Protein AF-A0A2T3Q8M0-F1 (afdb_monomer_lite)

Radius of gyration: 13.32 Å; chains: 1; bounding box: 30×30×36 Å

Structure (mmCIF, N/CA/C/O backbone):
data_AF-A0A2T3Q8M0-F1
#
_entry.id   AF-A0A2T3Q8M0-F1
#
loop_
_atom_site.group_PDB
_atom_site.id
_atom_site.type_symbol
_atom_site.label_atom_id
_atom_site.label_alt_id
_atom_site.label_comp_id
_atom_site.label_asym_id
_atom_site.label_entity_id
_atom_site.label_seq_id
_atom_site.pdbx_PDB_ins_code
_atom_site.Cartn_x
_atom_site.Cartn_y
_atom_site.Cartn_z
_atom_site.occupancy
_atom_site.B_iso_or_equiv
_atom_site.auth_seq_id
_atom_site.auth_comp_id
_atom_site.auth_asym_id
_atom_site.auth_atom_id
_atom_site.pdbx_PDB_model_num
ATOM 1 N N . MET A 1 1 ? -11.940 -5.842 7.318 1.00 59.06 1 MET A N 1
ATOM 2 C CA . MET A 1 1 ? -11.119 -4.616 7.209 1.00 59.06 1 MET A CA 1
ATOM 3 C C . MET A 1 1 ? -10.088 -4.663 8.329 1.00 59.06 1 MET A C 1
ATOM 5 O O . MET A 1 1 ? -10.496 -4.882 9.464 1.00 59.06 1 MET A O 1
ATOM 9 N N . THR A 1 2 ? -8.788 -4.621 8.018 1.00 80.31 2 THR A N 1
ATOM 10 C CA . THR A 1 2 ? -7.712 -4.830 9.012 1.00 80.31 2 THR A CA 1
ATOM 11 C C . THR A 1 2 ? -7.553 -3.652 9.967 1.00 80.31 2 THR A C 1
ATOM 13 O O . THR A 1 2 ? -7.987 -2.541 9.668 1.00 80.31 2 THR A O 1
ATOM 16 N N . VAL A 1 3 ? -6.879 -3.878 11.100 1.00 84.44 3 VAL A N 1
ATOM 17 C CA . VAL A 1 3 ? -6.485 -2.801 12.026 1.00 84.44 3 VAL A CA 1
ATOM 18 C C . VAL A 1 3 ? -5.646 -1.752 11.289 1.00 84.44 3 VAL A C 1
ATOM 20 O O . VAL A 1 3 ? -5.940 -0.565 11.385 1.00 84.44 3 VAL A O 1
ATOM 23 N N . LEU A 1 4 ? -4.685 -2.186 10.468 1.00 84.06 4 LEU A N 1
ATOM 24 C CA . LEU A 1 4 ? -3.871 -1.303 9.627 1.00 84.06 4 LEU A CA 1
ATOM 25 C C . LEU A 1 4 ? -4.713 -0.495 8.627 1.00 84.06 4 LEU A C 1
ATOM 27 O O . LEU A 1 4 ? -4.563 0.720 8.549 1.00 84.06 4 LEU A O 1
ATOM 31 N N . ALA A 1 5 ? -5.641 -1.138 7.912 1.00 79.81 5 ALA A N 1
ATOM 32 C CA . ALA A 1 5 ? -6.548 -0.474 6.974 1.00 79.81 5 ALA A CA 1
ATOM 33 C C . ALA A 1 5 ? -7.427 0.580 7.662 1.00 79.81 5 ALA A C 1
ATOM 35 O O . ALA A 1 5 ? -7.589 1.688 7.150 1.00 79.81 5 ALA A O 1
ATOM 36 N N . ASN A 1 6 ? -7.968 0.249 8.836 1.00 85.62 6 ASN A N 1
ATOM 37 C CA . ASN A 1 6 ? -8.787 1.165 9.624 1.00 85.62 6 ASN A CA 1
ATOM 38 C C . ASN A 1 6 ? -7.964 2.361 10.114 1.00 85.62 6 ASN A C 1
ATOM 40 O O . ASN A 1 6 ? -8.380 3.505 9.942 1.00 85.62 6 ASN A O 1
ATOM 44 N N . HIS A 1 7 ? -6.779 2.111 10.678 1.00 84.69 7 HIS A N 1
ATOM 45 C CA . HIS A 1 7 ? -5.887 3.172 11.143 1.00 84.69 7 HIS A CA 1
ATOM 46 C C . HIS A 1 7 ? -5.444 4.087 10.008 1.00 84.69 7 HIS A C 1
ATOM 48 O O . HIS A 1 7 ? -5.417 5.306 10.199 1.00 84.69 7 HIS A O 1
ATOM 54 N N . TYR A 1 8 ? -5.143 3.510 8.843 1.00 84.88 8 TYR A N 1
ATOM 55 C CA . TYR A 1 8 ? -4.772 4.265 7.659 1.00 84.88 8 TYR A CA 1
ATOM 56 C C . TYR A 1 8 ? -5.891 5.207 7.221 1.00 84.88 8 TYR A C 1
ATOM 58 O O . TYR A 1 8 ? -5.662 6.404 7.085 1.00 84.88 8 TYR A O 1
ATOM 66 N N . ASN A 1 9 ? -7.118 4.697 7.082 1.00 83.75 9 ASN A N 1
ATOM 67 C CA . ASN A 1 9 ? -8.261 5.501 6.649 1.00 83.75 9 ASN A CA 1
ATOM 68 C C . ASN A 1 9 ? -8.541 6.673 7.603 1.00 83.75 9 ASN A C 1
ATOM 70 O O . ASN A 1 9 ? -8.804 7.781 7.144 1.00 83.75 9 ASN A O 1
ATOM 74 N N . THR A 1 10 ? -8.430 6.455 8.917 1.00 85.00 10 THR A N 1
ATOM 75 C CA . THR A 1 10 ? -8.653 7.504 9.928 1.00 85.00 10 THR A CA 1
ATOM 76 C C . THR A 1 10 ? -7.568 8.584 9.916 1.00 85.00 10 THR A C 1
ATOM 78 O O . THR A 1 10 ? -7.843 9.739 10.232 1.00 85.00 10 THR A O 1
ATOM 81 N N . HIS A 1 11 ? -6.333 8.237 9.550 1.00 84.31 11 HIS A N 1
ATOM 82 C CA . HIS A 1 11 ? -5.175 9.128 9.679 1.00 84.31 11 HIS A CA 1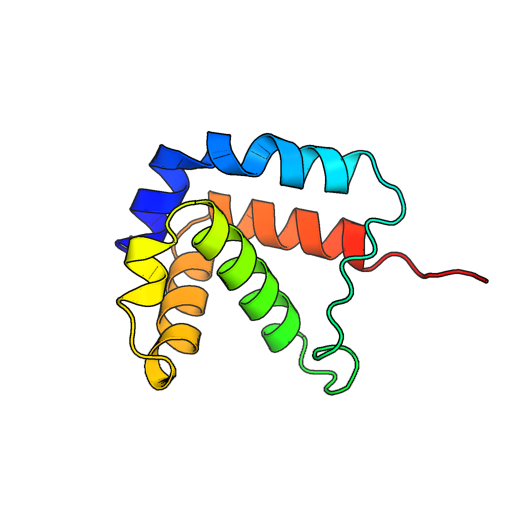
ATOM 83 C C . HIS A 1 11 ? -4.495 9.454 8.347 1.00 84.31 11 HIS A C 1
ATOM 85 O O . HIS A 1 11 ? -3.365 9.944 8.329 1.00 84.31 11 HIS A O 1
ATOM 91 N N . ARG A 1 12 ? -5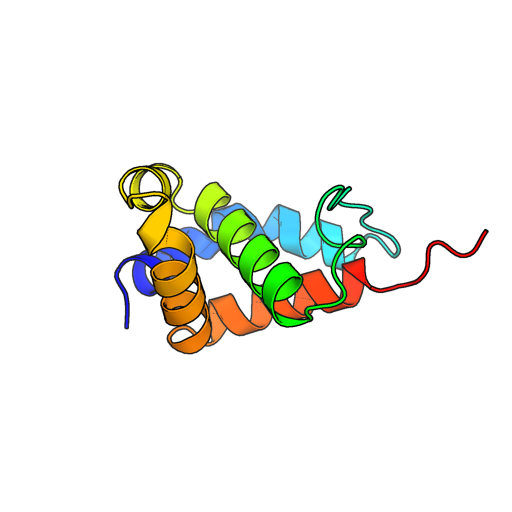.193 9.224 7.232 1.00 81.81 12 ARG A N 1
ATOM 92 C CA . ARG A 1 12 ? -4.693 9.462 5.875 1.00 81.81 12 ARG A CA 1
ATOM 93 C C . ARG A 1 12 ? -4.177 10.887 5.667 1.00 81.81 12 ARG A C 1
ATOM 95 O O . ARG A 1 12 ? -3.206 11.076 4.943 1.00 81.81 12 ARG A O 1
ATOM 102 N N . TYR A 1 13 ? -4.763 11.872 6.347 1.00 82.44 13 TYR A N 1
ATOM 103 C CA . TYR A 1 13 ? -4.324 13.271 6.299 1.00 82.44 13 TYR A CA 1
ATOM 104 C C . TYR A 1 13 ? -2.821 13.449 6.599 1.00 82.44 13 TYR A C 1
ATOM 106 O O . TYR A 1 13 ? -2.191 14.377 6.103 1.00 82.44 13 TYR A O 1
ATOM 114 N N . LYS A 1 14 ? -2.206 12.532 7.363 1.00 79.75 14 LYS A N 1
ATOM 115 C CA . LYS A 1 14 ? -0.769 12.561 7.687 1.00 79.75 14 LYS A CA 1
ATOM 116 C C . LYS A 1 14 ? 0.148 12.292 6.491 1.00 79.75 14 LYS A C 1
ATOM 118 O O . LYS A 1 14 ? 1.328 12.617 6.563 1.00 79.75 14 LYS A O 1
ATOM 123 N N . VAL A 1 15 ? -0.365 11.688 5.420 1.00 78.44 15 VAL A N 1
ATOM 124 C CA . VAL A 1 15 ? 0.409 11.351 4.212 1.00 78.44 15 VAL A CA 1
ATOM 125 C C . VAL A 1 15 ? -0.031 12.133 2.980 1.00 78.44 15 VAL A C 1
ATOM 127 O O . VAL A 1 15 ? 0.526 11.927 1.905 1.00 78.44 15 VAL A O 1
ATOM 130 N N . GLU A 1 16 ? -0.974 13.068 3.119 1.00 78.31 16 GLU A N 1
ATOM 131 C CA . GLU A 1 16 ? -1.430 13.910 2.006 1.00 78.31 16 GLU A CA 1
ATOM 132 C C . GLU A 1 16 ? -0.287 14.721 1.405 1.00 78.31 16 GLU A C 1
ATOM 134 O O . GLU A 1 16 ? -0.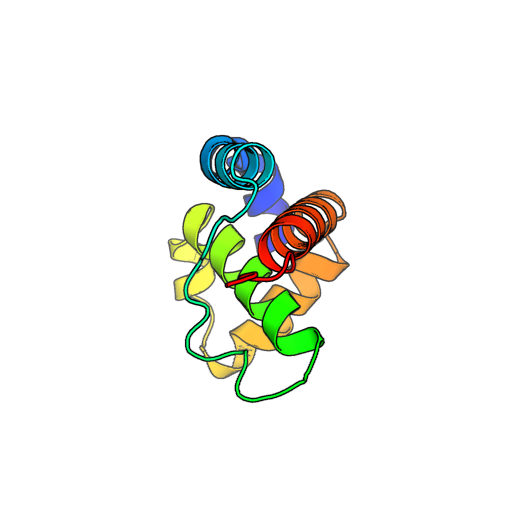126 14.719 0.191 1.00 78.31 16 GLU A O 1
ATOM 139 N N . SER A 1 17 ? 0.585 15.301 2.234 1.00 74.25 17 SER A N 1
ATOM 140 C CA . SER A 1 17 ? 1.763 16.033 1.756 1.00 74.25 17 SER A CA 1
ATOM 141 C C . SER A 1 17 ? 2.723 15.151 0.956 1.00 74.25 17 SER A C 1
ATOM 143 O O . SER A 1 17 ? 3.276 15.603 -0.039 1.00 74.25 17 SER A O 1
ATOM 145 N N . VAL A 1 18 ? 2.896 13.883 1.338 1.00 74.50 18 VAL A N 1
ATOM 146 C CA . VAL A 1 18 ? 3.748 12.923 0.616 1.00 74.50 18 VAL A CA 1
ATOM 147 C C . VAL A 1 18 ? 3.118 12.537 -0.720 1.00 74.50 18 VAL A C 1
ATOM 149 O O . VAL A 1 18 ? 3.800 12.513 -1.743 1.00 74.50 18 VAL A O 1
ATOM 152 N N . ILE A 1 19 ? 1.809 12.284 -0.728 1.00 75.88 19 ILE A N 1
ATOM 153 C CA . ILE A 1 19 ? 1.053 11.965 -1.943 1.00 75.88 19 ILE A CA 1
ATOM 154 C C . ILE A 1 19 ? 1.043 13.167 -2.897 1.00 75.88 19 ILE A C 1
ATOM 156 O O . ILE A 1 19 ? 1.253 13.009 -4.097 1.00 75.88 19 ILE A O 1
ATOM 160 N N . ASP A 1 20 ? 0.835 14.375 -2.384 1.00 76.00 20 ASP A N 1
ATOM 161 C CA . ASP A 1 20 ? 0.793 15.591 -3.190 1.00 76.00 20 ASP A CA 1
ATOM 162 C C . ASP A 1 20 ? 2.178 15.974 -3.709 1.00 76.00 20 ASP A C 1
ATOM 164 O O . ASP A 1 20 ? 2.303 16.351 -4.874 1.00 76.00 20 ASP A O 1
ATOM 168 N N . LEU A 1 21 ? 3.237 15.778 -2.918 1.00 69.12 21 LEU A N 1
ATOM 169 C CA . LEU A 1 21 ? 4.610 15.882 -3.412 1.00 69.12 21 LEU A CA 1
ATOM 170 C C . LEU A 1 21 ? 4.876 14.884 -4.541 1.00 69.12 21 LEU A C 1
ATOM 172 O O . LEU A 1 21 ? 5.461 15.274 -5.549 1.00 69.12 21 LEU A O 1
ATOM 176 N N . ALA A 1 22 ? 4.416 13.635 -4.434 1.00 69.25 22 ALA A N 1
ATOM 177 C CA . ALA A 1 22 ? 4.559 12.651 -5.508 1.00 69.25 22 ALA A CA 1
ATOM 178 C C . ALA A 1 22 ? 3.772 13.039 -6.773 1.00 69.25 22 ALA A C 1
ATOM 180 O O . ALA A 1 22 ? 4.276 12.869 -7.876 1.00 69.25 22 ALA A O 1
ATOM 181 N N . LYS A 1 23 ? 2.573 13.622 -6.638 1.00 69.75 23 LYS A N 1
ATOM 182 C CA . LYS A 1 23 ? 1.799 14.142 -7.782 1.00 69.75 23 LYS A CA 1
ATOM 183 C C . LYS A 1 23 ? 2.469 15.342 -8.455 1.00 69.75 23 LYS A C 1
ATOM 185 O O . LYS A 1 23 ? 2.413 15.475 -9.677 1.00 69.75 23 LYS A O 1
ATOM 190 N N . LEU A 1 24 ? 3.035 16.251 -7.657 1.00 66.75 24 LEU A N 1
ATOM 191 C CA . LEU A 1 24 ? 3.656 17.490 -8.136 1.00 66.75 24 LEU A CA 1
ATOM 192 C C . LEU A 1 24 ? 5.045 17.247 -8.726 1.00 66.75 24 LEU A C 1
ATOM 194 O O . LEU A 1 24 ? 5.438 17.903 -9.694 1.00 66.75 24 LEU A O 1
ATOM 198 N N . SER A 1 25 ? 5.795 16.303 -8.166 1.00 56.59 25 SER A N 1
ATOM 199 C CA . SER A 1 25 ? 7.110 15.950 -8.676 1.00 56.59 25 SER A CA 1
ATOM 200 C C . SER A 1 25 ? 6.970 14.991 -9.858 1.00 56.59 25 SER A C 1
ATOM 202 O O . SER A 1 25 ? 6.553 13.847 -9.744 1.00 56.59 25 SER A O 1
ATOM 204 N N . LYS A 1 26 ? 7.376 15.455 -11.046 1.00 52.75 26 LYS A N 1
ATOM 205 C CA . LYS A 1 26 ? 7.480 14.595 -12.242 1.00 52.75 26 LYS A CA 1
ATOM 206 C C . LYS A 1 26 ? 8.530 13.480 -12.094 1.00 52.75 26 LYS A C 1
ATOM 208 O O . LYS A 1 26 ? 8.576 12.601 -12.949 1.00 52.75 26 LYS A O 1
ATOM 213 N N . ALA A 1 27 ? 9.346 13.556 -11.043 1.00 53.44 27 ALA A N 1
ATOM 214 C CA . ALA A 1 27 ? 10.345 12.589 -10.625 1.00 53.44 27 ALA A CA 1
ATOM 215 C C . ALA A 1 27 ? 10.485 12.677 -9.094 1.00 53.44 27 ALA A C 1
ATOM 217 O O . ALA A 1 27 ? 11.388 13.341 -8.582 1.00 53.44 27 ALA A O 1
ATOM 218 N N . PHE A 1 28 ? 9.562 12.072 -8.342 1.00 53.22 28 PHE A N 1
ATOM 219 C CA . PHE A 1 28 ? 9.870 11.763 -6.948 1.00 53.22 28 PHE A CA 1
ATOM 220 C C . PHE A 1 28 ? 10.847 10.593 -6.996 1.00 53.22 28 PHE A C 1
ATOM 222 O O . PHE A 1 28 ? 10.467 9.484 -7.338 1.00 53.22 28 PHE A O 1
ATOM 229 N N . ASN A 1 29 ? 12.128 10.838 -6.754 1.00 52.22 29 ASN A N 1
ATOM 230 C CA . ASN A 1 29 ? 13.118 9.770 -6.736 1.00 52.22 29 ASN A CA 1
ATOM 231 C C . ASN A 1 29 ? 13.245 9.293 -5.289 1.00 52.22 29 ASN A C 1
ATOM 233 O O . ASN A 1 29 ? 14.189 9.638 -4.578 1.00 52.22 29 ASN A O 1
ATOM 237 N N . VAL A 1 30 ? 12.233 8.564 -4.803 1.00 52.16 30 VAL A N 1
ATOM 238 C CA . VAL A 1 30 ? 12.441 7.758 -3.597 1.00 52.16 30 VAL A CA 1
ATOM 239 C C . VAL A 1 30 ? 13.400 6.680 -4.037 1.00 52.16 30 VAL A C 1
ATOM 241 O O . VAL A 1 30 ? 13.017 5.777 -4.773 1.00 52.16 30 VAL A O 1
ATOM 244 N N . SER A 1 31 ? 14.648 6.820 -3.610 1.00 46.59 31 SER A N 1
ATOM 245 C CA . SER A 1 31 ? 15.675 5.796 -3.669 1.00 46.59 31 SER A CA 1
ATOM 246 C C . SER A 1 31 ? 15.167 4.527 -2.977 1.00 46.59 31 SER A C 1
ATOM 248 O O . SER A 1 31 ? 15.511 4.242 -1.831 1.00 46.59 31 SER A O 1
ATOM 250 N N . LEU A 1 32 ? 14.332 3.747 -3.668 1.00 50.03 32 LEU A N 1
ATOM 251 C CA . LEU A 1 32 ? 13.993 2.368 -3.345 1.00 50.03 32 LEU A CA 1
ATOM 252 C C . LEU A 1 32 ? 15.217 1.522 -3.709 1.00 50.03 32 LEU A C 1
ATOM 254 O O . LEU A 1 32 ? 15.167 0.660 -4.579 1.00 50.03 32 LEU A O 1
ATOM 258 N N . VAL A 1 33 ? 16.335 1.790 -3.026 1.00 45.44 33 VAL A N 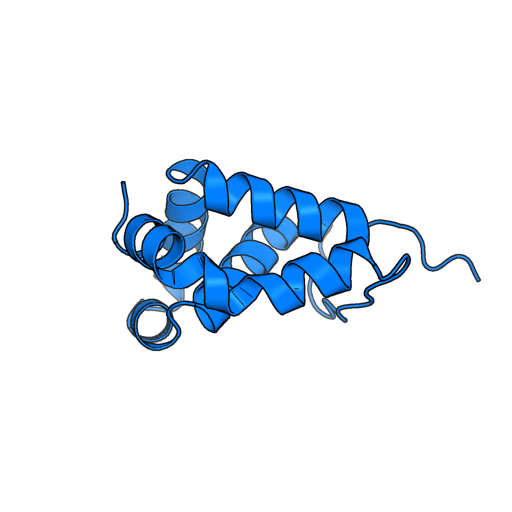1
ATOM 259 C CA . VAL A 1 33 ? 17.680 1.222 -3.252 1.00 45.44 33 VAL A CA 1
ATOM 260 C C . VAL A 1 33 ? 17.722 -0.303 -3.078 1.00 45.44 33 VAL A C 1
ATOM 262 O O . VAL A 1 33 ? 18.752 -0.927 -3.290 1.00 45.44 33 VAL A O 1
ATOM 265 N N . TYR A 1 34 ? 16.596 -0.939 -2.762 1.00 41.78 34 TYR A N 1
ATOM 266 C CA . TYR A 1 34 ? 16.488 -2.386 -2.629 1.00 41.78 34 TYR A CA 1
ATOM 267 C C . TYR A 1 34 ? 15.587 -3.080 -3.656 1.00 41.78 34 TYR A C 1
ATOM 269 O O . TYR A 1 34 ? 15.651 -4.304 -3.739 1.00 41.78 34 TYR A O 1
ATOM 277 N N . ILE A 1 35 ? 14.763 -2.360 -4.431 1.00 50.03 35 ILE A N 1
ATOM 278 C CA . ILE A 1 35 ? 13.683 -3.010 -5.203 1.00 50.03 35 ILE A CA 1
ATOM 279 C C . ILE A 1 35 ? 13.957 -3.089 -6.706 1.00 50.03 35 ILE A C 1
ATOM 281 O O . ILE A 1 35 ? 13.476 -4.005 -7.361 1.00 50.03 35 ILE A O 1
ATOM 285 N N . GLU A 1 36 ? 14.825 -2.237 -7.253 1.00 44.66 36 GLU A N 1
ATOM 286 C CA . GLU A 1 36 ? 15.289 -2.397 -8.644 1.00 44.66 36 GLU A CA 1
ATOM 287 C C . GLU A 1 36 ? 16.170 -3.643 -8.861 1.00 44.66 36 GLU A C 1
ATOM 289 O O . GLU A 1 36 ? 16.411 -4.035 -9.997 1.00 44.66 36 GLU A O 1
ATOM 294 N N . LEU A 1 37 ? 16.635 -4.301 -7.791 1.00 48.44 37 LEU A N 1
ATOM 295 C CA . LEU A 1 37 ? 17.489 -5.492 -7.888 1.00 48.44 37 LEU A CA 1
ATOM 296 C C . LEU A 1 37 ? 16.714 -6.815 -7.975 1.00 48.44 37 LEU A C 1
ATOM 298 O O . LEU A 1 37 ? 17.320 -7.846 -8.253 1.00 48.44 37 LEU A O 1
ATOM 302 N N . ASN A 1 38 ? 15.395 -6.811 -7.761 1.00 46.91 38 ASN A N 1
ATOM 303 C CA . ASN A 1 38 ? 14.548 -7.983 -7.962 1.00 46.91 38 ASN A CA 1
ATOM 304 C C . ASN A 1 38 ? 13.233 -7.534 -8.605 1.00 46.91 38 ASN A C 1
ATOM 306 O O . ASN A 1 38 ? 12.377 -6.986 -7.922 1.00 46.91 38 ASN A O 1
ATOM 310 N N . ASP A 1 39 ? 13.071 -7.821 -9.897 1.00 51.94 39 ASP A N 1
ATOM 311 C CA . ASP A 1 39 ? 11.932 -7.533 -10.796 1.00 51.94 39 ASP A CA 1
ATOM 312 C C . ASP A 1 39 ? 10.537 -8.034 -10.330 1.00 51.94 39 ASP A C 1
ATOM 314 O O . ASP A 1 39 ? 9.586 -8.152 -11.108 1.00 51.94 39 ASP A O 1
ATOM 318 N N . ARG A 1 40 ? 10.359 -8.361 -9.048 1.00 60.59 40 ARG A N 1
ATOM 319 C CA . ARG A 1 40 ? 9.076 -8.753 -8.478 1.00 60.59 40 ARG A CA 1
ATOM 320 C C . ARG A 1 40 ? 8.231 -7.511 -8.237 1.00 60.59 40 ARG A C 1
ATOM 322 O O . ARG A 1 40 ? 8.358 -6.808 -7.240 1.00 60.59 40 ARG A O 1
ATOM 329 N N . PHE A 1 41 ? 7.320 -7.279 -9.175 1.00 59.88 41 PHE A N 1
ATOM 330 C CA . PHE A 1 41 ? 6.304 -6.224 -9.166 1.00 59.88 41 PHE A CA 1
ATOM 331 C C . PHE A 1 41 ? 5.576 -6.050 -7.816 1.00 59.88 41 PHE A C 1
ATOM 333 O O . PHE A 1 41 ? 5.187 -4.927 -7.471 1.00 59.88 41 PHE A O 1
ATOM 340 N N . ASP A 1 42 ? 5.424 -7.142 -7.065 1.00 68.88 42 ASP A N 1
ATOM 341 C CA . ASP A 1 42 ? 4.771 -7.192 -5.756 1.00 68.88 42 ASP A CA 1
ATOM 342 C C . ASP A 1 42 ? 5.635 -6.607 -4.626 1.00 68.88 42 ASP A C 1
ATOM 344 O O . ASP A 1 42 ? 5.093 -6.019 -3.692 1.00 68.88 42 ASP A O 1
ATOM 348 N N . ASP A 1 43 ? 6.966 -6.662 -4.736 1.00 75.25 43 ASP A N 1
ATOM 349 C CA . ASP A 1 43 ? 7.887 -6.164 -3.706 1.00 75.25 43 ASP A CA 1
ATOM 350 C C . ASP A 1 43 ? 7.894 -4.623 -3.668 1.00 75.25 43 ASP A C 1
ATOM 352 O O . ASP A 1 43 ? 7.897 -4.026 -2.589 1.00 75.25 43 ASP A O 1
ATOM 356 N N . ILE A 1 44 ? 7.776 -3.960 -4.832 1.00 77.06 44 ILE A N 1
ATOM 357 C CA . ILE A 1 44 ? 7.583 -2.493 -4.914 1.00 77.06 44 ILE A CA 1
ATOM 358 C C . ILE A 1 44 ? 6.258 -2.111 -4.260 1.00 77.06 44 ILE A C 1
ATOM 360 O O . ILE A 1 44 ? 6.173 -1.143 -3.506 1.00 77.06 44 ILE A O 1
ATOM 364 N N . TYR A 1 45 ? 5.206 -2.867 -4.572 1.00 81.50 45 TYR A N 1
ATOM 365 C CA . TYR A 1 45 ? 3.859 -2.578 -4.103 1.00 81.50 45 TYR A CA 1
ATOM 366 C C . TYR A 1 45 ? 3.749 -2.723 -2.580 1.00 81.50 45 TYR A C 1
ATOM 368 O O . TYR A 1 45 ? 3.205 -1.842 -1.910 1.00 81.50 45 TYR A O 1
ATOM 376 N N . PHE A 1 46 ? 4.350 -3.782 -2.033 1.00 86.25 46 PHE A N 1
ATOM 377 C CA . PHE A 1 46 ? 4.501 -3.990 -0.598 1.00 86.25 46 PHE A CA 1
ATOM 378 C C . PHE A 1 46 ? 5.288 -2.851 0.062 1.00 86.25 46 PHE A C 1
ATOM 380 O O . PHE A 1 46 ? 4.786 -2.251 1.009 1.00 86.25 46 PHE A O 1
ATOM 387 N N . ALA A 1 47 ? 6.473 -2.503 -0.447 1.00 82.44 47 ALA A N 1
ATOM 388 C CA . ALA A 1 47 ? 7.328 -1.499 0.186 1.00 82.44 47 ALA A CA 1
ATOM 389 C C . ALA A 1 47 ? 6.685 -0.107 0.232 1.00 82.44 47 ALA A C 1
ATOM 391 O O . ALA A 1 47 ? 6.814 0.612 1.222 1.00 82.44 47 ALA A O 1
ATOM 392 N N . LEU A 1 48 ? 5.949 0.273 -0.817 1.00 85.69 48 LEU A N 1
ATOM 393 C CA . LEU A 1 48 ? 5.191 1.524 -0.834 1.00 85.69 48 LEU A CA 1
ATOM 394 C C . LEU A 1 48 ? 4.037 1.511 0.172 1.00 85.69 48 LEU A C 1
ATOM 396 O O . LEU A 1 48 ? 3.796 2.514 0.847 1.00 85.69 48 LEU A O 1
ATOM 400 N N . GLY A 1 49 ? 3.344 0.380 0.308 1.00 88.19 49 GLY A N 1
ATOM 401 C CA . GLY A 1 49 ? 2.322 0.215 1.337 1.00 88.19 49 GLY A CA 1
ATOM 402 C C . GLY A 1 49 ? 2.900 0.248 2.751 1.00 88.19 49 GLY A C 1
ATOM 403 O O . GLY A 1 49 ? 2.347 0.928 3.614 1.00 88.19 49 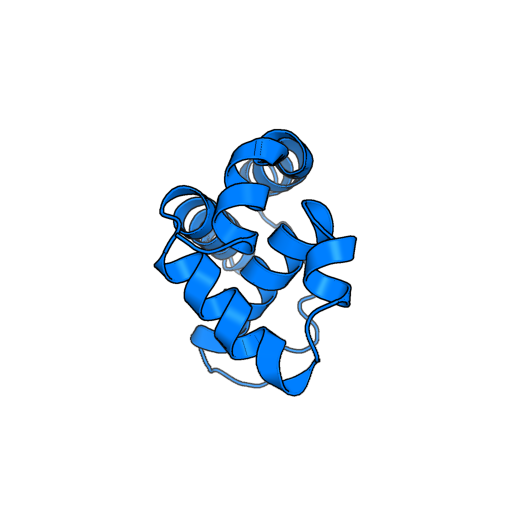GLY A O 1
ATOM 404 N N . GLU A 1 50 ? 4.032 -0.416 2.986 1.00 87.62 50 GLU A N 1
ATOM 405 C CA . GLU A 1 50 ? 4.732 -0.390 4.273 1.00 87.62 50 GLU A CA 1
ATOM 406 C C . GLU A 1 50 ? 5.217 1.027 4.608 1.00 87.62 50 GLU A C 1
ATOM 408 O O . GLU A 1 50 ? 5.042 1.472 5.742 1.00 87.62 50 GLU A O 1
ATOM 413 N N . LEU A 1 51 ? 5.737 1.779 3.631 1.00 86.38 51 LEU A N 1
ATOM 414 C CA . LEU A 1 51 ? 6.124 3.182 3.801 1.00 86.38 51 LEU A CA 1
ATOM 415 C C . LEU A 1 51 ? 4.933 4.038 4.249 1.00 86.38 51 LEU A C 1
ATOM 417 O O . LEU A 1 51 ? 5.012 4.732 5.264 1.00 86.38 51 LEU A O 1
ATOM 421 N N . LEU A 1 52 ? 3.815 3.968 3.522 1.00 87.12 52 LEU A N 1
ATOM 422 C CA . LEU A 1 52 ? 2.604 4.722 3.845 1.00 87.12 52 LEU A CA 1
ATOM 423 C C . LEU A 1 52 ? 2.062 4.366 5.235 1.00 87.12 52 LEU A C 1
ATOM 425 O O . LEU A 1 52 ? 1.721 5.255 6.015 1.00 87.12 52 LEU A O 1
ATOM 429 N N . LEU A 1 53 ? 2.022 3.079 5.577 1.00 88.19 53 LEU A N 1
ATOM 430 C CA . LEU A 1 53 ? 1.571 2.626 6.890 1.00 88.19 53 LEU A CA 1
ATOM 431 C C . LEU A 1 53 ? 2.546 3.019 8.006 1.00 88.19 53 LEU A C 1
ATOM 433 O O . LEU A 1 53 ? 2.105 3.367 9.097 1.00 88.19 53 LEU A O 1
ATOM 437 N N . THR A 1 54 ? 3.852 3.037 7.746 1.00 86.94 54 THR A N 1
ATOM 438 C CA . THR A 1 54 ? 4.859 3.498 8.715 1.00 86.94 54 THR A CA 1
ATOM 439 C C . THR A 1 54 ? 4.710 4.990 9.001 1.00 86.94 54 THR A C 1
ATOM 441 O O . THR A 1 54 ? 4.847 5.410 10.144 1.00 86.94 54 THR A O 1
ATOM 444 N N . LEU A 1 55 ? 4.375 5.798 7.994 1.00 84.31 55 LEU A N 1
ATOM 445 C CA . LEU A 1 55 ? 4.123 7.230 8.179 1.00 84.31 55 LEU A CA 1
ATOM 446 C C . LEU A 1 55 ? 2.827 7.501 8.956 1.00 84.31 55 LEU A C 1
ATOM 448 O O . LEU A 1 55 ? 2.760 8.431 9.760 1.00 84.31 55 LEU A O 1
ATOM 452 N N . VAL A 1 56 ? 1.788 6.695 8.726 1.00 85.62 56 VAL A N 1
ATOM 453 C CA . VAL A 1 56 ? 0.465 6.918 9.324 1.00 85.62 56 VAL A CA 1
ATOM 454 C C . VAL A 1 56 ? 0.330 6.299 10.720 1.00 85.62 56 VAL A C 1
ATOM 456 O O . VAL A 1 56 ? -0.205 6.938 11.635 1.00 85.62 56 VAL A O 1
ATOM 459 N N . CYS A 1 57 ? 0.806 5.067 10.890 1.00 86.19 57 CYS A N 1
ATOM 460 C CA . CYS A 1 57 ? 0.686 4.265 12.106 1.00 86.19 57 CYS A CA 1
ATOM 461 C C . CYS A 1 57 ? 2.002 3.525 12.443 1.00 86.19 57 CYS A C 1
ATOM 463 O O . CYS A 1 57 ? 2.020 2.289 12.480 1.00 86.19 57 CYS A O 1
ATOM 465 N N . PRO A 1 58 ? 3.099 4.258 12.735 1.00 86.94 58 PRO A N 1
ATOM 466 C CA . PRO A 1 58 ? 4.413 3.662 12.995 1.00 86.94 58 PRO A CA 1
ATOM 467 C C . PRO A 1 58 ? 4.391 2.680 14.168 1.00 86.94 58 PRO A C 1
ATOM 469 O O . PRO A 1 58 ? 4.996 1.617 14.095 1.00 86.94 58 PRO A O 1
ATOM 472 N N . GLU A 1 59 ? 3.664 3.000 15.239 1.00 87.38 59 GLU A N 1
ATOM 473 C CA . GLU A 1 59 ? 3.554 2.146 16.428 1.00 87.38 59 GLU A CA 1
ATOM 474 C C . GLU A 1 59 ? 2.888 0.799 16.111 1.00 87.38 59 GLU A C 1
ATOM 476 O O . GLU A 1 59 ? 3.366 -0.244 16.551 1.00 87.38 59 GLU A O 1
ATOM 481 N N . VAL A 1 60 ? 1.834 0.808 15.284 1.00 86.12 60 VAL A N 1
ATOM 482 C CA . VAL A 1 60 ? 1.095 -0.405 14.899 1.00 86.12 60 VAL A CA 1
ATOM 483 C C . VAL A 1 60 ? 1.944 -1.287 13.986 1.00 86.12 60 VAL A C 1
ATOM 485 O O . VAL A 1 60 ? 2.010 -2.492 14.196 1.00 86.12 60 VAL A O 1
ATOM 488 N N . ILE A 1 61 ? 2.639 -0.698 13.007 1.00 87.44 61 ILE A N 1
ATOM 489 C CA . ILE A 1 61 ? 3.534 -1.445 12.109 1.00 87.44 61 ILE A CA 1
ATOM 490 C C . ILE A 1 61 ? 4.733 -2.023 12.863 1.00 87.44 61 ILE A C 1
ATOM 492 O O . ILE A 1 61 ? 5.097 -3.180 12.651 1.00 87.44 61 ILE A O 1
ATOM 496 N N . ASN A 1 62 ? 5.329 -1.256 13.777 1.00 86.81 62 ASN A N 1
ATOM 497 C CA . ASN A 1 62 ? 6.484 -1.714 14.548 1.00 86.81 62 ASN A CA 1
ATOM 498 C C . ASN A 1 62 ? 6.136 -2.821 15.550 1.00 86.81 62 ASN A C 1
ATOM 500 O O . ASN A 1 62 ? 7.008 -3.632 15.862 1.00 86.81 62 ASN A O 1
ATOM 504 N N . ALA A 1 63 ? 4.883 -2.887 16.008 1.00 90.19 63 ALA A N 1
ATOM 505 C CA . ALA A 1 63 ? 4.391 -3.974 16.850 1.00 90.19 63 ALA A CA 1
ATOM 506 C C . ALA A 1 63 ? 4.223 -5.306 16.092 1.00 90.19 63 ALA A C 1
ATOM 508 O O . ALA A 1 63 ? 4.174 -6.360 16.725 1.00 90.19 63 ALA A O 1
ATOM 509 N N . ILE A 1 64 ? 4.153 -5.287 14.754 1.00 88.56 64 ILE A N 1
ATOM 510 C CA . ILE A 1 64 ? 4.038 -6.506 13.944 1.00 88.56 64 ILE A CA 1
ATOM 511 C C . ILE A 1 64 ? 5.434 -7.138 13.774 1.00 88.56 64 ILE A C 1
ATOM 513 O O . ILE A 1 64 ? 6.366 -6.463 13.303 1.00 88.56 64 ILE A O 1
ATOM 517 N N . PRO A 1 65 ? 5.606 -8.435 14.106 1.00 90.31 65 PRO A N 1
ATOM 518 C CA . PRO A 1 65 ? 6.855 -9.157 13.864 1.00 90.31 65 PRO A CA 1
ATOM 519 C C . PRO A 1 65 ? 7.262 -9.093 12.390 1.00 90.31 65 PRO A C 1
ATOM 521 O O . PRO A 1 65 ? 6.410 -9.182 11.504 1.00 90.31 65 PRO A O 1
ATOM 524 N N . LYS A 1 66 ? 8.559 -8.917 12.107 1.00 85.00 66 LYS A N 1
ATOM 525 C CA . LYS A 1 66 ? 9.073 -8.660 10.745 1.00 85.00 66 LYS A CA 1
ATOM 526 C C . LYS A 1 66 ? 8.647 -9.734 9.743 1.00 85.00 66 LYS A C 1
ATOM 528 O O . LYS A 1 66 ? 8.260 -9.407 8.627 1.00 85.00 66 LYS A O 1
ATOM 533 N N . GLU A 1 67 ? 8.659 -10.987 10.170 1.00 87.25 67 GLU A N 1
ATOM 534 C CA . GLU A 1 67 ? 8.235 -12.175 9.432 1.00 87.25 67 GLU A CA 1
ATOM 535 C C . GLU A 1 67 ? 6.753 -12.157 9.017 1.00 87.25 67 GLU A C 1
ATOM 537 O O . GLU A 1 67 ? 6.378 -12.811 8.047 1.00 87.25 67 GLU A O 1
ATOM 542 N N . HIS A 1 68 ? 5.910 -11.384 9.708 1.00 89.19 68 HIS A N 1
ATOM 543 C CA . HIS A 1 68 ? 4.480 -11.262 9.420 1.00 89.19 68 HIS A CA 1
ATOM 544 C C . HIS A 1 68 ? 4.111 -9.965 8.693 1.00 89.19 68 HIS A C 1
ATOM 546 O O . HIS A 1 68 ? 3.042 -9.896 8.085 1.00 89.19 68 HIS A O 1
ATOM 552 N N . ARG A 1 69 ? 4.991 -8.953 8.693 1.00 87.00 69 ARG A N 1
ATOM 553 C CA . ARG A 1 69 ? 4.714 -7.639 8.084 1.00 87.00 69 ARG A CA 1
ATOM 554 C C . ARG A 1 69 ? 4.332 -7.736 6.620 1.00 87.00 69 ARG A C 1
ATOM 556 O O . ARG A 1 69 ? 3.386 -7.070 6.215 1.00 87.00 69 ARG A O 1
ATOM 563 N N . TYR A 1 70 ? 5.013 -8.586 5.852 1.00 88.12 70 TYR A N 1
ATOM 564 C CA . TYR A 1 70 ? 4.705 -8.764 4.433 1.00 88.12 70 TYR A CA 1
ATOM 565 C C . TYR A 1 70 ? 3.236 -9.128 4.203 1.00 88.12 70 TYR A C 1
ATOM 567 O O . TYR A 1 70 ? 2.539 -8.472 3.426 1.00 88.12 70 TYR A O 1
ATOM 575 N N . ASN A 1 71 ? 2.740 -10.120 4.943 1.00 89.62 71 ASN A N 1
ATOM 576 C CA . ASN A 1 71 ? 1.365 -10.594 4.819 1.00 89.62 71 ASN A CA 1
ATOM 577 C C . ASN A 1 71 ? 0.363 -9.565 5.352 1.00 89.62 71 ASN A C 1
ATOM 579 O O . ASN A 1 71 ? -0.641 -9.300 4.696 1.00 89.62 71 ASN A O 1
ATOM 583 N N . GLU A 1 72 ? 0.646 -8.948 6.500 1.00 90.62 72 GLU A N 1
ATOM 584 C CA . GLU A 1 72 ? -0.247 -7.963 7.123 1.00 90.62 72 GLU A CA 1
ATOM 585 C C . GLU A 1 72 ? -0.400 -6.693 6.281 1.00 90.62 72 GLU A C 1
ATOM 587 O O . GLU A 1 72 ? -1.513 -6.201 6.079 1.00 90.62 72 GLU A O 1
ATOM 592 N N . VAL A 1 73 ? 0.701 -6.182 5.729 1.00 90.19 73 VAL A N 1
ATOM 593 C CA . VAL A 1 73 ? 0.692 -5.032 4.818 1.00 90.19 73 VAL A CA 1
ATOM 594 C C . VAL A 1 73 ? -0.017 -5.397 3.520 1.00 90.19 73 VAL A C 1
ATOM 596 O O . VAL A 1 73 ? -0.929 -4.681 3.113 1.00 90.19 73 VAL A O 1
ATOM 599 N N . SER A 1 74 ? 0.316 -6.532 2.899 1.00 90.44 74 SER A N 1
ATOM 600 C CA . SER A 1 74 ? -0.353 -6.988 1.671 1.00 90.44 74 SER A CA 1
ATOM 601 C C . SER A 1 74 ? -1.864 -7.136 1.876 1.00 90.44 74 SER A C 1
ATOM 603 O O . SER A 1 74 ? -2.672 -6.678 1.061 1.00 90.44 74 SER A O 1
ATOM 605 N N . TYR A 1 75 ? -2.274 -7.692 3.017 1.00 91.06 75 TYR A N 1
ATOM 606 C CA . TYR A 1 75 ? -3.679 -7.819 3.371 1.00 91.06 75 TYR A CA 1
ATOM 607 C C . TYR A 1 75 ? -4.334 -6.456 3.646 1.00 91.06 75 TYR A C 1
ATOM 609 O O . TYR A 1 75 ? -5.452 -6.204 3.192 1.00 91.06 75 TYR A O 1
ATOM 617 N N . ALA A 1 76 ? -3.645 -5.521 4.304 1.00 89.44 76 ALA A N 1
ATOM 618 C CA . ALA A 1 76 ? -4.134 -4.155 4.497 1.00 89.44 76 ALA A CA 1
ATOM 619 C C . ALA A 1 76 ? -4.345 -3.416 3.167 1.00 89.44 76 ALA A C 1
ATOM 621 O O . ALA A 1 76 ? -5.388 -2.787 2.981 1.00 89.44 76 ALA A O 1
ATOM 622 N N . ILE A 1 77 ? -3.408 -3.541 2.223 1.00 90.94 77 ILE A N 1
ATOM 623 C CA . ILE A 1 77 ? -3.526 -2.930 0.896 1.00 90.94 77 ILE A CA 1
ATOM 624 C C . ILE A 1 77 ? -4.687 -3.554 0.111 1.00 90.94 77 ILE A C 1
ATOM 626 O O . ILE A 1 77 ? -5.461 -2.834 -0.513 1.00 90.94 77 ILE A O 1
ATOM 630 N N . SER A 1 78 ? -4.848 -4.880 0.147 1.00 90.12 78 SER A N 1
ATOM 631 C CA . SER A 1 78 ? -5.955 -5.551 -0.556 1.00 90.12 78 SER A CA 1
ATOM 632 C C . SER A 1 78 ? -7.330 -5.254 0.061 1.00 90.12 78 SER A C 1
ATOM 634 O O . SER A 1 78 ? -8.330 -5.188 -0.651 1.00 90.12 78 SER A O 1
ATOM 636 N N . SER A 1 79 ? -7.391 -5.042 1.381 1.00 89.31 79 SER A N 1
ATOM 637 C CA . SER A 1 79 ? -8.644 -4.823 2.115 1.00 89.31 79 SER A CA 1
ATOM 638 C C . SER A 1 79 ? -9.055 -3.354 2.253 1.00 89.31 79 SER A C 1
ATOM 640 O O . SER A 1 79 ? -10.204 -3.089 2.616 1.00 89.31 79 SER A O 1
ATOM 642 N N . SER A 1 80 ? -8.167 -2.398 1.953 1.00 90.50 80 SER A N 1
ATOM 643 C CA . SER A 1 80 ? -8.474 -0.964 1.922 1.00 90.50 80 SER A CA 1
ATOM 644 C C . SER A 1 80 ? -8.329 -0.398 0.518 1.00 90.50 80 SER A C 1
ATOM 646 O O . SER A 1 80 ? -7.225 -0.211 0.011 1.00 90.50 80 SER A O 1
ATOM 648 N N . ARG A 1 81 ? -9.464 -0.027 -0.085 1.00 89.62 81 ARG A N 1
ATOM 649 C CA . ARG A 1 81 ? -9.490 0.640 -1.393 1.00 89.62 81 ARG A CA 1
ATOM 650 C C . ARG A 1 81 ? -8.691 1.946 -1.399 1.00 89.62 81 ARG A C 1
ATOM 652 O O . ARG A 1 81 ? -8.051 2.243 -2.398 1.00 89.62 81 ARG A O 1
ATOM 659 N N . ILE A 1 82 ? -8.738 2.713 -0.311 1.00 89.69 82 ILE A N 1
ATOM 660 C CA . ILE A 1 82 ? -8.074 4.019 -0.222 1.00 89.69 82 ILE A CA 1
ATOM 661 C C . ILE A 1 82 ? -6.554 3.832 -0.187 1.00 89.69 82 ILE A C 1
ATOM 663 O O . ILE A 1 82 ? -5.853 4.400 -1.018 1.00 89.69 82 ILE A O 1
ATOM 667 N N . LEU A 1 83 ? -6.056 2.956 0.694 1.00 89.50 83 LEU A N 1
ATOM 668 C CA . LEU A 1 83 ? -4.631 2.617 0.747 1.00 89.50 83 LEU A CA 1
ATOM 669 C C . LEU A 1 83 ? -4.144 2.054 -0.592 1.00 89.50 83 LEU A C 1
ATOM 671 O O . LEU A 1 83 ? -3.100 2.461 -1.088 1.00 89.50 83 LEU A O 1
ATOM 675 N N . ASN A 1 84 ? -4.920 1.159 -1.209 1.00 90.69 84 ASN A N 1
ATOM 676 C CA . ASN A 1 84 ? -4.613 0.612 -2.527 1.00 90.69 84 ASN A CA 1
ATOM 677 C C . ASN A 1 84 ? -4.419 1.711 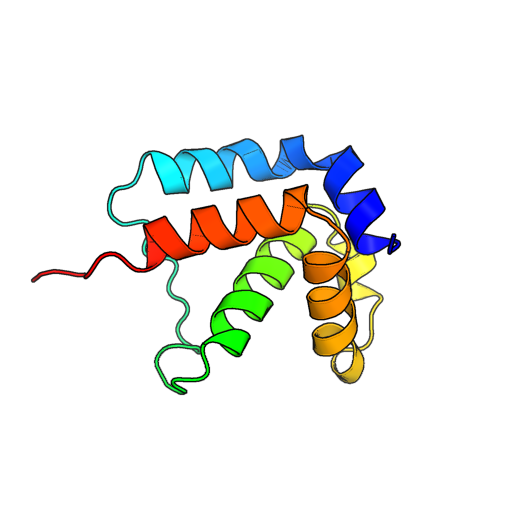-3.581 1.00 90.69 84 ASN A C 1
ATOM 679 O O . ASN A 1 84 ? -3.429 1.689 -4.312 1.00 90.69 84 ASN A O 1
ATOM 683 N N . GLN A 1 85 ? -5.336 2.682 -3.627 1.00 90.56 85 GLN A N 1
ATOM 684 C CA . GLN A 1 85 ? -5.276 3.816 -4.547 1.00 90.56 85 GLN A CA 1
ATOM 685 C C . GLN A 1 85 ? -4.051 4.695 -4.292 1.00 90.56 85 GLN A C 1
ATOM 687 O O . GLN A 1 85 ? -3.354 5.036 -5.244 1.00 90.56 85 GLN A O 1
ATOM 692 N N . ASP A 1 86 ? -3.754 5.010 -3.032 1.00 87.88 86 ASP A N 1
ATOM 693 C CA . ASP A 1 86 ? -2.601 5.841 -2.677 1.00 87.88 86 ASP A CA 1
ATOM 694 C C . ASP A 1 86 ? -1.270 5.141 -3.021 1.00 87.88 86 ASP A C 1
ATOM 696 O O . ASP A 1 86 ? -0.367 5.769 -3.574 1.00 87.88 86 ASP A O 1
ATOM 700 N N . VAL A 1 87 ? -1.160 3.822 -2.804 1.00 88.19 87 VAL A N 1
ATOM 701 C CA . VAL A 1 87 ? 0.010 3.024 -3.226 1.00 88.19 87 VAL A CA 1
ATOM 702 C C . VAL A 1 87 ? 0.164 3.021 -4.753 1.00 88.19 87 VAL A C 1
ATOM 704 O O . VAL A 1 87 ? 1.275 3.185 -5.261 1.00 88.19 87 VAL A O 1
ATOM 707 N N . GLN A 1 88 ? -0.930 2.845 -5.502 1.00 86.56 88 GLN A N 1
ATOM 708 C CA . GLN A 1 88 ? -0.904 2.878 -6.972 1.00 86.56 88 GLN A CA 1
ATOM 709 C C . GLN A 1 88 ? -0.499 4.257 -7.507 1.00 86.56 88 GLN A C 1
ATOM 711 O O . GLN A 1 88 ? 0.280 4.345 -8.456 1.00 86.56 88 GLN A O 1
ATOM 716 N N . GLU A 1 89 ? -0.996 5.329 -6.889 1.00 84.00 89 GLU A N 1
ATOM 717 C CA . GLU A 1 89 ? -0.660 6.702 -7.264 1.00 84.00 89 GLU A CA 1
ATOM 718 C C . GLU A 1 89 ? 0.830 6.977 -7.038 1.00 84.00 89 GLU A C 1
ATOM 720 O O . GLU A 1 89 ? 1.512 7.436 -7.956 1.00 84.00 89 GLU A O 1
ATOM 725 N N . LEU A 1 90 ? 1.369 6.613 -5.865 1.00 79.81 90 LEU A N 1
ATOM 726 C CA . LEU A 1 90 ? 2.806 6.711 -5.600 1.00 79.81 90 LEU A CA 1
ATOM 727 C C . LEU A 1 90 ? 3.611 5.922 -6.632 1.00 79.81 90 LEU A C 1
ATOM 729 O O . LEU A 1 90 ? 4.513 6.470 -7.259 1.00 79.81 90 LEU A O 1
ATOM 733 N N . LYS A 1 91 ? 3.248 4.659 -6.878 1.00 79.38 91 LYS A N 1
ATOM 734 C CA . LYS A 1 91 ? 3.925 3.811 -7.864 1.00 79.38 91 LYS A CA 1
ATOM 735 C C . LYS A 1 91 ? 3.968 4.463 -9.247 1.00 79.38 91 LYS A C 1
ATOM 737 O O . LYS A 1 91 ? 5.030 4.523 -9.859 1.00 79.38 91 LYS A O 1
ATOM 742 N N . ARG A 1 92 ? 2.843 4.992 -9.732 1.00 77.56 92 ARG A N 1
ATOM 743 C CA . ARG A 1 92 ? 2.746 5.629 -11.053 1.00 77.56 92 ARG A CA 1
ATOM 744 C C . ARG A 1 92 ? 3.694 6.819 -11.210 1.00 77.56 92 ARG A C 1
ATOM 746 O O . ARG A 1 92 ? 4.230 7.023 -12.301 1.00 77.56 92 ARG A O 1
ATOM 753 N N . HIS A 1 93 ? 3.875 7.613 -10.157 1.00 72.44 93 HIS A N 1
ATOM 754 C CA . HIS A 1 93 ? 4.753 8.787 -10.198 1.00 72.44 93 HIS A CA 1
ATOM 755 C C . HIS A 1 93 ? 6.225 8.441 -9.959 1.00 72.44 93 HIS A C 1
ATOM 757 O O . HIS A 1 93 ? 7.089 9.117 -10.508 1.00 72.44 93 HIS A O 1
ATOM 763 N N . LEU A 1 94 ? 6.506 7.353 -9.235 1.00 68.69 94 LEU A N 1
ATOM 764 C CA . LEU A 1 94 ? 7.855 6.805 -9.050 1.00 68.69 94 LEU A CA 1
ATOM 765 C C . LEU A 1 94 ? 8.381 6.055 -10.291 1.00 68.69 94 LEU A C 1
ATOM 767 O O . LEU A 1 94 ? 9.582 6.014 -10.515 1.00 68.69 94 LEU A O 1
ATOM 771 N N . GLN A 1 95 ? 7.505 5.468 -11.116 1.00 63.53 95 GLN A N 1
ATOM 772 C CA . GLN A 1 95 ? 7.882 4.646 -12.282 1.00 63.53 95 GLN A CA 1
ATOM 773 C C . GLN A 1 95 ? 8.210 5.435 -13.564 1.00 63.53 95 GLN A C 1
ATOM 775 O O . GLN A 1 95 ? 8.452 4.831 -14.613 1.00 63.53 95 GLN A O 1
ATOM 780 N N . LYS A 1 96 ? 8.197 6.774 -13.543 1.00 52.69 96 LYS A N 1
ATOM 781 C CA . LYS A 1 96 ? 8.614 7.549 -14.722 1.00 52.69 96 LYS A CA 1
ATOM 782 C C . LYS A 1 96 ? 10.136 7.546 -14.825 1.00 52.69 96 LYS A C 1
ATOM 784 O O . LYS A 1 96 ? 10.802 7.736 -13.813 1.00 52.69 96 LYS A O 1
ATOM 789 N N . PRO A 1 97 ? 10.693 7.335 -16.028 1.00 48.56 97 PRO A N 1
ATOM 790 C CA . PRO A 1 97 ? 12.109 7.058 -16.155 1.00 48.56 97 PRO A CA 1
ATOM 791 C C . PRO A 1 97 ? 12.924 8.260 -15.688 1.00 48.56 97 PRO A C 1
ATOM 793 O O . PRO A 1 97 ? 12.621 9.401 -16.054 1.00 48.56 97 PRO A O 1
ATOM 796 N N . ILE A 1 98 ? 13.998 7.972 -14.952 1.00 50.34 98 ILE A N 1
ATOM 797 C CA . ILE A 1 98 ? 15.181 8.826 -14.880 1.00 50.34 98 ILE A CA 1
ATOM 798 C C . ILE A 1 98 ? 15.748 8.845 -16.308 1.00 50.34 98 ILE A C 1
ATOM 800 O O . ILE A 1 98 ? 16.641 8.077 -16.650 1.00 50.34 98 ILE A O 1
ATOM 804 N N . ARG A 1 99 ? 15.126 9.609 -17.211 1.00 40.28 99 ARG A N 1
ATOM 805 C CA . ARG A 1 99 ? 15.725 9.895 -18.512 1.00 40.28 99 ARG A CA 1
ATOM 806 C C . ARG A 1 99 ? 16.811 10.928 -18.258 1.00 40.28 99 ARG A C 1
ATOM 808 O O . ARG A 1 99 ? 16.480 12.060 -17.917 1.00 40.28 99 ARG A O 1
ATOM 815 N N . GLU A 1 100 ? 18.034 10.404 -18.325 1.00 42.72 100 GLU A N 1
ATOM 816 C CA . GLU A 1 100 ? 19.333 11.017 -18.654 1.00 42.72 100 GLU A CA 1
ATOM 817 C C . GLU A 1 100 ? 19.348 12.535 -18.866 1.00 42.72 100 GLU A C 1
ATOM 819 O O . GLU A 1 100 ? 18.603 13.035 -19.742 1.00 42.72 100 GLU A O 1
#

Organism: Photobacterium damselae (NCBI:txid38293)

Foldseek 3Di:
DDPLLVLCVVQVVQCVVVLVCLVPDLAPQPCPVPPVVDPPPLVLLLVLLLVSSCSRPVPVLVPDDPVCSSVRSVVSLVVHPVSVVSSVSSVVSNPDDPPD

Sequence (100 aa):
MTVLANHYNTHRYKVESVIDLAKLSKAFNVSLVYIELNDRFDDIYFALGELLLTLVCPEVINAIPKEHRYNEVSYAISSSRILNQDVQELKRHLQKPIRE

pLDDT: mean 75.92, std 15.34, range [40.28, 91.06]

Secondary structure (DSSP, 8-state):
--HHHHHHHHHGGGGHHHHHHHHH-TT-----TTTTTS--HHHHHHHHHHHHHHHH-HHHHHHS-HHHHHHHHHHHHHH-HHHHHHHHHHHHHHTS----